Protein AF-A0A496P8W7-F1 (afdb_monomer)

Sequence (108 aa):
MEIITNNLELIWFILVGVLFTGFFILEGLDYGVGMWLPFLGKTDRERRQLINTIGPVWDGNQVWMLTAGGAMFASFPQVYATLFSGFYLALFLMLAALIARGVSFDFR

Solvent-accessible surface area (backbone atoms only — not comparable to full-atom values): 5918 Å² total; per-residue (Å²): 109,69,73,54,75,74,28,65,68,60,46,48,53,50,50,40,52,49,30,46,51,51,21,55,59,50,39,43,49,48,51,47,53,62,70,42,35,82,76,71,25,83,45,74,68,47,36,49,55,58,50,58,74,36,66,89,47,49,73,66,30,51,49,31,51,56,47,28,52,51,48,32,46,74,76,38,47,66,63,39,50,50,50,56,63,74,40,37,69,62,54,49,54,49,50,53,51,50,52,52,49,54,51,53,66,78,77,108

Radius of gyration: 17.33 Å; Cα contacts (8 Å, |Δi|>4): 52; chains: 1; bounding box: 33×28×52 Å

Foldseek 3Di:
DVVCVVDVLNVLVVVLVVLVVLLCVLLVLVVVLVVCLVVQVPDPVRSVVSNVVCLVCNVVSVVSVVVSLVSCCVNPVVVSVCCCVVCVVVVVVVVVVVVVVVCVSVVD

Structure (mmCIF, N/CA/C/O backbone):
data_AF-A0A496P8W7-F1
#
_entry.id   AF-A0A496P8W7-F1
#
loop_
_atom_site.group_PDB
_atom_site.id
_atom_site.type_symbol
_atom_site.label_atom_id
_atom_site.label_alt_id
_atom_site.label_comp_id
_atom_site.label_asym_id
_atom_site.label_entity_id
_atom_site.label_seq_id
_atom_site.pdbx_PDB_ins_code
_atom_site.Cartn_x
_atom_site.Cartn_y
_atom_site.Cartn_z
_atom_site.occupancy
_atom_site.B_iso_or_equiv
_atom_site.auth_seq_id
_atom_site.auth_comp_id
_atom_site.auth_asym_id
_atom_site.auth_atom_id
_atom_site.pdbx_PDB_model_num
ATOM 1 N N . MET A 1 1 ? -1.623 -12.099 -29.499 1.00 62.62 1 MET A N 1
ATOM 2 C CA . MET A 1 1 ? -0.767 -12.790 -28.511 1.00 62.62 1 MET A CA 1
ATOM 3 C C . MET A 1 1 ? 0.706 -12.501 -28.774 1.00 62.62 1 MET A C 1
ATOM 5 O O . MET A 1 1 ? 1.345 -11.962 -27.887 1.00 62.62 1 MET A O 1
ATOM 9 N N . GLU A 1 2 ? 1.206 -12.737 -29.995 1.00 68.88 2 GLU A N 1
ATOM 10 C CA . GLU A 1 2 ? 2.613 -12.501 -30.386 1.00 68.88 2 GLU A CA 1
ATOM 11 C C . GLU A 1 2 ? 3.140 -11.083 -30.118 1.00 68.88 2 GLU A C 1
ATOM 13 O O . GLU A 1 2 ? 4.255 -10.922 -29.637 1.00 68.88 2 GLU A O 1
ATOM 18 N N . ILE A 1 3 ? 2.328 -10.049 -30.367 1.00 71.75 3 ILE A N 1
ATOM 19 C CA . ILE A 1 3 ? 2.711 -8.648 -30.104 1.00 71.75 3 ILE A CA 1
ATOM 20 C C . ILE A 1 3 ? 2.954 -8.401 -28.607 1.00 71.75 3 ILE A C 1
ATOM 22 O O . ILE A 1 3 ? 3.837 -7.631 -28.249 1.00 71.75 3 ILE A O 1
ATOM 26 N N . ILE A 1 4 ? 2.188 -9.064 -27.733 1.00 72.81 4 ILE A N 1
ATOM 27 C CA . ILE A 1 4 ? 2.339 -8.934 -26.278 1.00 72.81 4 ILE A CA 1
ATOM 28 C C . ILE A 1 4 ? 3.561 -9.726 -25.820 1.00 72.81 4 ILE A C 1
ATOM 30 O O . ILE A 1 4 ? 4.400 -9.183 -25.117 1.00 72.81 4 ILE A O 1
ATOM 34 N N . THR A 1 5 ? 3.703 -10.982 -26.249 1.00 73.94 5 THR A N 1
ATOM 35 C CA . THR A 1 5 ? 4.810 -11.847 -25.811 1.00 73.94 5 THR A CA 1
ATOM 36 C C . THR A 1 5 ? 6.179 -11.357 -26.281 1.00 73.94 5 THR A C 1
ATOM 38 O O . THR A 1 5 ? 7.162 -11.559 -25.577 1.00 73.94 5 THR A O 1
ATOM 41 N N . ASN A 1 6 ? 6.247 -10.684 -27.433 1.00 81.19 6 ASN A N 1
ATOM 42 C CA . ASN A 1 6 ? 7.495 -10.146 -27.978 1.00 81.19 6 ASN A CA 1
ATOM 43 C C . ASN A 1 6 ? 7.811 -8.719 -27.493 1.00 81.19 6 ASN A C 1
ATOM 45 O O . ASN A 1 6 ? 8.875 -8.196 -27.818 1.00 81.19 6 ASN A O 1
ATOM 49 N N . ASN A 1 7 ? 6.922 -8.084 -26.718 1.00 90.44 7 ASN A N 1
ATOM 50 C CA . ASN A 1 7 ? 7.126 -6.745 -26.169 1.00 90.44 7 ASN A CA 1
ATOM 51 C C . ASN A 1 7 ? 7.217 -6.796 -24.635 1.00 90.44 7 ASN A C 1
ATOM 53 O O . ASN A 1 7 ? 6.215 -6.735 -23.920 1.00 90.44 7 ASN A O 1
ATOM 57 N N . LEU A 1 8 ? 8.450 -6.894 -24.134 1.00 90.88 8 LEU A N 1
ATOM 58 C CA . LEU A 1 8 ? 8.734 -7.028 -22.705 1.00 90.88 8 LEU A CA 1
ATOM 59 C C . LEU A 1 8 ? 8.290 -5.803 -21.890 1.00 90.88 8 LEU A C 1
ATOM 61 O O . LEU A 1 8 ? 7.816 -5.960 -20.767 1.00 90.88 8 LEU A O 1
ATOM 65 N N . GLU A 1 9 ? 8.389 -4.598 -22.455 1.00 91.94 9 GLU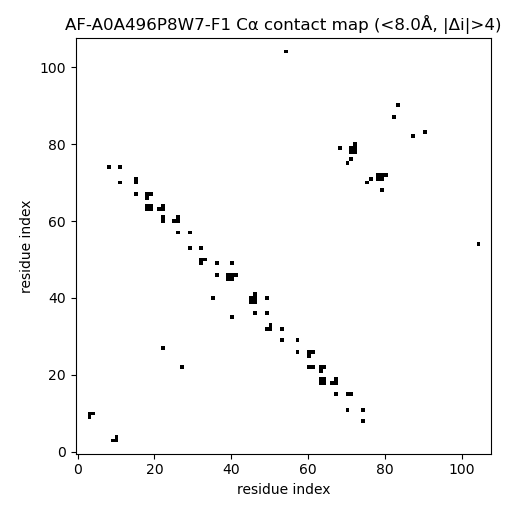 A N 1
ATOM 66 C CA . GLU A 1 9 ? 7.927 -3.369 -21.800 1.00 91.94 9 GLU A CA 1
ATOM 67 C C . GLU A 1 9 ? 6.412 -3.402 -21.579 1.00 91.94 9 GLU A C 1
ATOM 69 O O . GLU A 1 9 ? 5.935 -3.102 -20.484 1.00 91.94 9 GLU A O 1
ATOM 74 N N . LEU A 1 10 ? 5.652 -3.846 -22.586 1.00 93.75 10 LEU A N 1
ATOM 75 C CA . LEU A 1 10 ? 4.202 -3.992 -22.476 1.00 93.75 10 LEU A CA 1
ATOM 76 C C . LEU A 1 10 ? 3.814 -5.046 -21.429 1.00 93.75 10 LEU A C 1
ATOM 78 O O . LEU A 1 10 ? 2.878 -4.826 -20.661 1.00 93.75 10 LEU A O 1
ATOM 82 N N . ILE A 1 11 ? 4.537 -6.168 -21.363 1.00 95.44 11 ILE A N 1
ATOM 83 C CA . ILE A 1 11 ? 4.313 -7.195 -20.336 1.00 95.44 11 ILE A CA 1
ATOM 84 C C . ILE A 1 11 ? 4.517 -6.604 -18.941 1.00 95.44 11 ILE A C 1
ATOM 86 O O . ILE A 1 11 ? 3.638 -6.733 -18.091 1.00 95.44 11 ILE A O 1
ATOM 90 N N . TRP A 1 12 ? 5.643 -5.927 -18.700 1.00 96.00 12 TRP A N 1
ATOM 91 C CA . TRP A 1 12 ? 5.920 -5.312 -17.402 1.00 96.00 12 TRP A CA 1
ATOM 92 C C . TRP A 1 12 ? 4.914 -4.229 -17.037 1.00 96.00 12 TRP A C 1
ATOM 94 O O . TRP A 1 12 ? 4.497 -4.156 -15.884 1.00 96.00 12 TRP A O 1
ATOM 104 N N . PHE A 1 13 ? 4.477 -3.428 -18.007 1.00 96.00 13 PHE A N 1
ATOM 105 C CA . PHE A 1 13 ? 3.428 -2.439 -17.791 1.00 96.00 13 PHE A CA 1
ATOM 106 C C . PHE A 1 13 ? 2.125 -3.097 -17.310 1.00 96.00 13 PHE A C 1
ATOM 108 O O . PHE A 1 13 ? 1.545 -2.665 -16.313 1.00 96.00 13 PHE A O 1
ATOM 115 N N . ILE A 1 14 ? 1.702 -4.189 -17.959 1.00 96.81 14 ILE A N 1
ATOM 116 C CA . ILE A 1 14 ? 0.523 -4.963 -17.547 1.00 96.81 14 ILE A CA 1
ATOM 117 C C . ILE A 1 14 ? 0.726 -5.561 -16.150 1.00 96.81 14 ILE A C 1
ATOM 119 O O . ILE A 1 14 ? -0.168 -5.454 -15.314 1.00 96.81 14 ILE A O 1
ATOM 123 N N . LEU A 1 15 ? 1.890 -6.155 -15.868 1.00 97.38 15 LEU A N 1
ATOM 124 C CA . LEU A 1 15 ? 2.193 -6.753 -14.563 1.00 97.38 15 LEU A CA 1
ATOM 125 C C . LEU A 1 15 ? 2.150 -5.720 -13.433 1.00 97.38 15 LEU A C 1
ATOM 127 O O . LEU A 1 15 ? 1.520 -5.967 -12.409 1.00 97.38 15 LEU A O 1
ATOM 131 N N . VAL A 1 16 ? 2.757 -4.547 -13.626 1.00 97.94 16 VAL A N 1
ATOM 132 C CA . VAL A 1 16 ? 2.684 -3.437 -12.664 1.00 97.94 16 VAL A CA 1
ATOM 133 C C . VAL A 1 16 ? 1.230 -2.996 -12.462 1.00 97.94 16 VAL A C 1
ATOM 135 O O . VAL A 1 16 ? 0.801 -2.810 -11.324 1.00 97.94 16 VAL A O 1
ATOM 138 N N . GLY A 1 17 ? 0.444 -2.900 -13.538 1.00 97.94 17 GLY A N 1
ATOM 139 C CA . GLY A 1 17 ? -0.990 -2.605 -13.465 1.00 97.94 17 GLY A CA 1
ATOM 140 C C . GLY A 1 17 ? -1.781 -3.634 -12.651 1.00 97.94 17 GLY A C 1
ATOM 141 O O . GLY A 1 17 ? -2.612 -3.262 -11.822 1.00 97.94 17 GLY A O 1
ATOM 142 N N . VAL A 1 18 ? -1.494 -4.925 -12.829 1.00 98.38 18 VAL A N 1
ATOM 143 C CA . VAL A 1 18 ? -2.093 -6.015 -12.041 1.00 98.38 18 VAL A CA 1
ATOM 144 C C . VAL A 1 18 ? -1.691 -5.919 -10.570 1.00 98.38 18 VAL A C 1
ATOM 146 O O . VAL A 1 18 ? -2.558 -6.041 -9.707 1.00 98.38 18 VAL A O 1
ATOM 149 N N . LEU A 1 19 ? -0.417 -5.649 -10.271 1.00 98.38 19 LEU A N 1
ATOM 150 C CA . LEU A 1 19 ? 0.065 -5.490 -8.896 1.00 98.38 19 LEU A CA 1
ATOM 151 C C . LEU A 1 19 ? -0.642 -4.330 -8.184 1.00 98.38 19 LEU A C 1
ATOM 153 O O . LEU A 1 19 ? -1.129 -4.502 -7.069 1.00 98.38 19 LEU A O 1
ATOM 157 N N . PHE A 1 20 ? -0.776 -3.174 -8.841 1.00 97.81 20 PHE A N 1
ATOM 158 C CA . PHE A 1 20 ? -1.519 -2.050 -8.270 1.00 97.81 20 PHE A CA 1
ATOM 159 C C . PHE A 1 20 ? -3.016 -2.321 -8.151 1.00 97.81 20 PHE A C 1
ATOM 161 O O . PHE A 1 20 ? -3.622 -1.930 -7.161 1.00 97.81 20 PHE A O 1
ATOM 168 N N . THR A 1 21 ? -3.619 -3.014 -9.117 1.00 98.31 21 THR A N 1
ATOM 169 C CA . THR A 1 21 ? -5.038 -3.392 -9.042 1.00 98.31 21 THR A CA 1
ATOM 170 C C . THR A 1 21 ? -5.290 -4.319 -7.854 1.00 98.31 21 THR A C 1
ATOM 172 O O . THR A 1 21 ? -6.215 -4.084 -7.080 1.00 98.31 21 THR A O 1
ATOM 175 N N . GLY A 1 22 ? -4.438 -5.331 -7.666 1.00 97.75 22 GLY A N 1
ATOM 176 C CA . GLY A 1 22 ? -4.497 -6.217 -6.506 1.00 97.75 22 GLY A CA 1
ATOM 177 C C . GLY A 1 22 ? -4.310 -5.454 -5.197 1.00 97.75 22 GLY A C 1
ATOM 178 O O . GLY A 1 22 ? -5.128 -5.606 -4.295 1.00 97.75 22 GLY A O 1
ATOM 179 N N . PHE A 1 23 ? -3.320 -4.556 -5.129 1.00 97.06 23 PHE A N 1
ATOM 180 C CA . PHE A 1 23 ? -3.144 -3.650 -3.993 1.00 97.06 23 PHE A CA 1
ATOM 181 C C . PHE A 1 23 ? -4.422 -2.851 -3.701 1.00 97.06 23 PHE A C 1
ATOM 183 O O . PHE A 1 23 ? -4.939 -2.928 -2.594 1.00 97.06 23 PHE A O 1
ATOM 190 N N . PHE A 1 24 ? -4.984 -2.132 -4.676 1.00 96.81 24 PHE A N 1
ATOM 191 C CA . PHE A 1 24 ? -6.159 -1.288 -4.441 1.00 96.81 24 PHE A CA 1
ATOM 192 C C . PHE A 1 24 ? -7.394 -2.075 -3.998 1.00 96.81 24 PHE A C 1
ATOM 194 O O . PHE A 1 24 ? -8.192 -1.549 -3.228 1.00 96.81 24 PHE A O 1
ATOM 201 N N . ILE A 1 25 ? -7.556 -3.318 -4.453 1.00 97.19 25 ILE A N 1
ATOM 202 C CA . ILE A 1 25 ? -8.655 -4.183 -4.014 1.00 97.19 25 ILE A CA 1
ATOM 203 C C . ILE A 1 25 ? -8.424 -4.660 -2.576 1.00 97.19 25 ILE A C 1
ATOM 205 O O . ILE A 1 25 ? -9.313 -4.528 -1.736 1.00 97.19 25 ILE A O 1
ATOM 209 N N . LEU A 1 26 ? -7.244 -5.216 -2.297 1.00 96.25 26 LEU A N 1
ATOM 210 C CA . LEU A 1 26 ? -6.938 -5.871 -1.026 1.00 96.25 26 LEU A CA 1
ATOM 211 C C . LEU A 1 26 ? -6.736 -4.853 0.099 1.00 96.25 26 LEU A C 1
ATOM 213 O O . LEU A 1 26 ? -7.470 -4.853 1.082 1.00 96.25 26 LEU A O 1
ATOM 217 N N . GLU A 1 27 ? -5.809 -3.915 -0.082 1.00 96.06 27 GLU A N 1
ATOM 218 C CA . GLU A 1 27 ? -5.549 -2.853 0.894 1.00 96.06 27 GLU A CA 1
ATOM 219 C C . GLU A 1 27 ? -6.690 -1.839 0.967 1.00 96.06 27 GLU A C 1
ATOM 221 O O . GLU A 1 27 ? -6.938 -1.253 2.021 1.00 96.06 27 GLU A O 1
ATOM 226 N N . GLY A 1 28 ? -7.439 -1.651 -0.124 1.00 95.19 28 GLY A N 1
ATOM 227 C CA . GLY A 1 28 ? -8.647 -0.827 -0.105 1.00 95.19 28 GLY A CA 1
ATOM 228 C C . GLY A 1 28 ? -9.683 -1.329 0.902 1.00 95.19 28 GLY A C 1
ATOM 229 O O . GLY A 1 28 ? -10.343 -0.516 1.553 1.00 95.19 28 GLY A O 1
ATOM 230 N N . LEU A 1 29 ? -9.790 -2.648 1.091 1.00 94.50 29 LEU A N 1
ATOM 231 C CA . LEU A 1 29 ? -10.646 -3.240 2.118 1.00 94.50 29 LEU A CA 1
ATOM 232 C C . LEU A 1 29 ? -10.119 -2.940 3.529 1.00 94.50 29 LEU A C 1
ATOM 234 O O . LEU A 1 29 ? -10.899 -2.519 4.386 1.00 94.50 29 LEU A O 1
ATOM 238 N N . ASP A 1 30 ? -8.812 -3.069 3.759 1.00 95.62 30 ASP A N 1
ATOM 239 C CA . ASP A 1 30 ? -8.191 -2.805 5.063 1.00 95.62 30 ASP A CA 1
ATO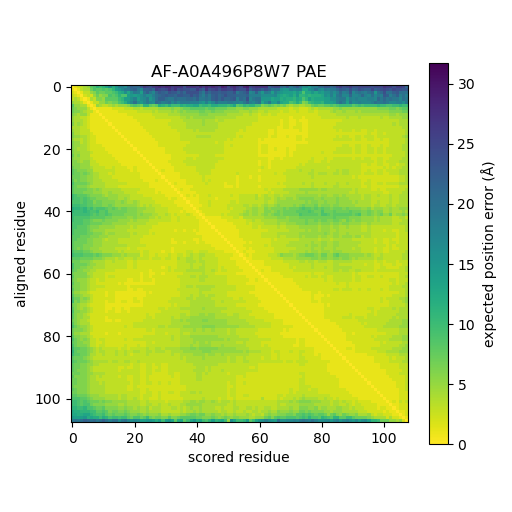M 240 C C . ASP A 1 30 ? -8.340 -1.339 5.481 1.00 95.62 30 ASP A C 1
ATOM 242 O O . ASP A 1 30 ? -8.769 -1.031 6.601 1.00 95.62 30 ASP A O 1
ATOM 246 N N . TYR A 1 31 ? -8.046 -0.414 4.561 1.00 94.75 31 TYR A N 1
ATOM 247 C CA . TYR A 1 31 ? -8.286 1.010 4.776 1.00 94.75 31 TYR A CA 1
ATOM 248 C C . TYR A 1 31 ? -9.768 1.306 4.960 1.00 94.75 31 TYR A C 1
ATOM 250 O O . TYR A 1 31 ? -10.112 2.086 5.843 1.00 94.75 31 TYR A O 1
ATOM 258 N N . GLY A 1 32 ? -10.644 0.667 4.183 1.00 95.38 32 GLY A N 1
ATOM 259 C CA . GLY A 1 32 ? -12.089 0.813 4.311 1.00 95.38 32 GLY A CA 1
ATOM 260 C C . GLY A 1 32 ? -12.572 0.467 5.719 1.00 95.38 32 GLY A C 1
ATOM 261 O O . GLY A 1 32 ? -13.218 1.289 6.368 1.00 95.38 32 GLY A O 1
ATOM 262 N N . VAL A 1 33 ? -12.201 -0.706 6.237 1.00 95.06 33 VAL A N 1
ATOM 263 C CA . VAL A 1 33 ? -12.536 -1.120 7.609 1.00 95.06 33 VAL A CA 1
ATOM 264 C C . VAL A 1 33 ? -11.984 -0.124 8.634 1.00 95.06 33 VAL A C 1
ATOM 266 O O . VAL A 1 33 ? -12.709 0.282 9.544 1.00 95.06 33 VAL A O 1
ATOM 269 N N . GLY A 1 34 ? -10.737 0.327 8.467 1.00 92.75 34 GLY A N 1
ATOM 270 C CA . GLY A 1 34 ? -10.121 1.332 9.337 1.00 92.75 34 GLY A CA 1
ATOM 271 C C . GLY A 1 34 ? -10.845 2.686 9.329 1.00 92.75 34 GLY A C 1
ATOM 272 O O . GLY A 1 34 ? -11.090 3.255 10.393 1.00 92.75 34 GLY A O 1
ATOM 273 N N . MET A 1 35 ? -11.232 3.184 8.152 1.00 94.50 35 MET A N 1
ATOM 274 C CA . MET A 1 35 ? -11.943 4.457 7.971 1.00 94.50 35 MET A CA 1
ATOM 275 C C . MET A 1 35 ? -13.358 4.416 8.552 1.00 94.50 35 MET A C 1
ATOM 277 O O . MET A 1 35 ? -13.809 5.394 9.147 1.00 94.50 35 MET A O 1
ATOM 281 N N . TRP A 1 36 ? -14.054 3.285 8.414 1.00 95.31 36 TRP A N 1
ATOM 282 C CA . TRP A 1 36 ? -15.415 3.116 8.927 1.00 95.31 36 TRP A CA 1
ATOM 283 C C . TRP A 1 36 ? -15.475 2.770 10.421 1.00 95.31 36 TRP A C 1
ATOM 285 O O . TRP A 1 36 ? -16.540 2.897 11.034 1.00 95.31 36 TRP A O 1
ATOM 295 N N . LEU A 1 37 ? -14.350 2.391 11.035 1.00 93.50 37 LEU A N 1
ATOM 296 C CA . LEU A 1 37 ? -14.263 1.977 12.438 1.00 93.50 37 LEU A CA 1
ATOM 297 C C . LEU A 1 37 ? -14.914 2.964 13.435 1.00 93.50 37 LEU A C 1
ATOM 299 O O . LEU A 1 37 ? -15.645 2.491 14.307 1.00 93.50 37 LEU A O 1
ATOM 303 N N . PRO A 1 38 ? -14.744 4.303 13.334 1.00 92.44 38 PRO A N 1
ATOM 304 C CA . PRO A 1 38 ? -15.387 5.249 14.256 1.00 92.44 38 PRO A CA 1
ATOM 305 C C . PRO A 1 38 ? -16.913 5.331 14.099 1.00 92.44 38 PRO A C 1
ATOM 307 O O . PRO A 1 38 ? -17.616 5.719 15.033 1.00 92.44 38 PRO A O 1
ATOM 310 N N . PHE A 1 39 ? -17.432 4.981 12.920 1.00 95.31 39 PHE A N 1
ATOM 311 C CA . PHE A 1 39 ? -18.852 5.089 12.588 1.00 95.31 39 PHE A CA 1
ATOM 312 C C . PHE A 1 39 ? -19.613 3.798 12.902 1.00 95.31 39 PHE A C 1
ATOM 314 O O . PHE A 1 39 ? -20.726 3.868 13.425 1.00 95.31 39 PHE A O 1
ATOM 321 N N . LEU A 1 40 ? -19.002 2.643 12.615 1.00 93.88 40 LEU A N 1
ATOM 322 C CA . LEU A 1 40 ? -19.598 1.315 12.795 1.00 93.88 40 LEU A CA 1
ATOM 323 C C . LEU A 1 40 ? -19.238 0.668 14.143 1.00 93.88 40 LEU A C 1
ATOM 325 O O . LEU A 1 40 ? -20.047 -0.062 14.704 1.00 93.88 40 LEU A O 1
ATOM 329 N N . GLY A 1 41 ? -18.051 0.938 14.691 1.00 92.56 41 GLY A N 1
ATOM 330 C CA . GLY A 1 41 ? -17.594 0.396 15.972 1.00 92.56 41 GLY A CA 1
ATOM 331 C C . GLY A 1 41 ? -17.996 1.285 17.149 1.00 92.56 41 GLY A C 1
ATOM 332 O O . GLY A 1 41 ? -17.159 2.023 17.680 1.00 92.56 41 GLY A O 1
ATOM 333 N N . LYS A 1 42 ? -19.271 1.237 17.555 1.00 94.50 42 LYS A N 1
ATOM 334 C CA . LYS A 1 42 ? -19.811 2.053 18.661 1.00 94.50 42 LYS A CA 1
ATOM 335 C C . LYS A 1 42 ? -19.349 1.550 20.031 1.00 94.50 42 LYS A C 1
ATOM 337 O O . LYS A 1 42 ? -19.207 2.347 20.954 1.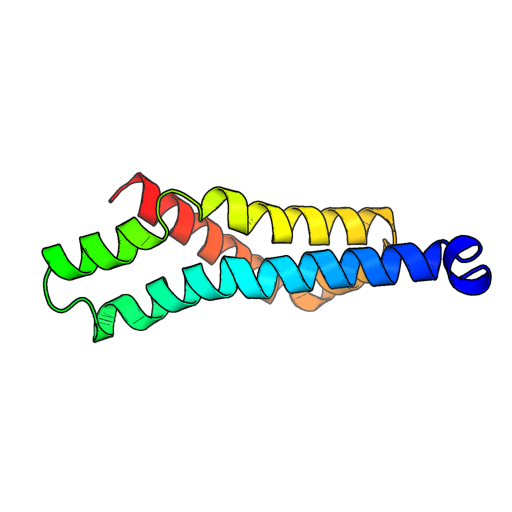00 94.50 42 LYS A O 1
ATOM 342 N N . THR A 1 43 ? -19.075 0.255 20.144 1.00 95.88 43 THR A N 1
ATOM 343 C CA . THR A 1 43 ? -18.563 -0.411 21.347 1.00 95.88 43 THR A CA 1
ATOM 344 C C . THR A 1 43 ? -17.193 -1.043 21.099 1.00 95.88 43 THR A C 1
ATOM 346 O O . THR A 1 43 ? -16.833 -1.360 19.964 1.00 95.88 43 THR A O 1
ATOM 349 N N . ASP A 1 44 ? -16.427 -1.298 22.163 1.00 93.00 44 ASP A N 1
ATOM 350 C CA . ASP A 1 44 ? -15.120 -1.965 22.045 1.00 93.00 44 ASP A CA 1
ATOM 351 C C . ASP A 1 44 ? -15.226 -3.371 21.447 1.00 93.00 44 ASP A C 1
ATOM 353 O O . ASP A 1 44 ? -14.346 -3.803 20.700 1.00 93.00 44 ASP A O 1
ATOM 357 N N . ARG A 1 45 ? -16.329 -4.077 21.724 1.00 95.31 45 ARG A N 1
ATOM 358 C CA . ARG A 1 45 ? -16.611 -5.384 21.127 1.00 95.31 45 ARG A CA 1
ATOM 359 C C . ARG A 1 45 ? -16.791 -5.274 19.614 1.00 95.31 45 ARG A C 1
ATOM 361 O O . ARG A 1 45 ? -16.162 -6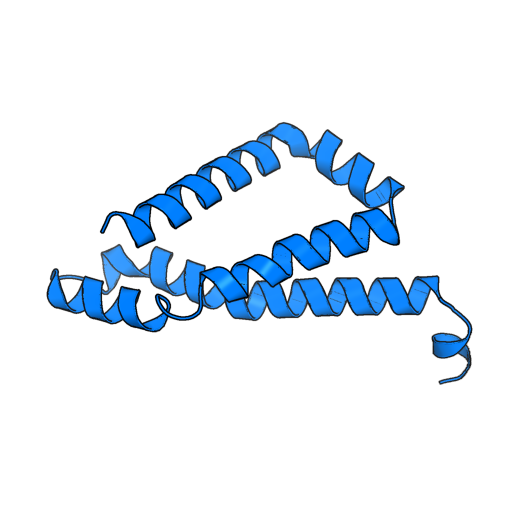.037 18.888 1.00 95.31 45 ARG A O 1
ATOM 368 N N . GLU A 1 46 ? -17.601 -4.332 19.139 1.00 95.75 46 GLU A N 1
ATOM 369 C CA . GLU A 1 46 ? -17.823 -4.123 17.699 1.00 95.75 46 GLU A CA 1
ATOM 370 C C . GLU A 1 46 ? -16.541 -3.672 16.995 1.00 95.75 46 GLU A C 1
ATOM 372 O O . GLU A 1 46 ? -16.216 -4.174 15.922 1.00 95.75 46 GLU A O 1
ATOM 377 N N . ARG A 1 47 ? -15.759 -2.782 17.622 1.00 94.19 47 ARG A N 1
ATOM 378 C CA . ARG A 1 47 ? -14.451 -2.360 17.097 1.00 94.19 47 ARG A CA 1
ATOM 379 C C . ARG A 1 47 ? -13.513 -3.546 16.920 1.00 94.19 47 ARG A C 1
ATOM 381 O O . ARG A 1 47 ? -12.924 -3.693 15.853 1.00 94.19 47 ARG A O 1
ATOM 388 N N . ARG A 1 48 ? -13.402 -4.409 17.935 1.00 93.19 48 ARG A N 1
ATOM 389 C CA . ARG A 1 48 ? -12.596 -5.637 17.859 1.00 93.19 48 ARG A CA 1
ATOM 390 C C . ARG A 1 48 ? -13.102 -6.575 16.769 1.00 93.19 48 ARG A C 1
ATOM 392 O O . ARG A 1 48 ? -12.289 -7.113 16.032 1.00 93.19 48 ARG A O 1
ATOM 399 N N . GLN A 1 49 ? -14.416 -6.745 16.626 1.00 94.88 49 GLN A N 1
ATOM 400 C CA . GLN A 1 49 ? -14.986 -7.574 15.560 1.00 94.88 49 GLN A CA 1
ATOM 401 C C . GLN A 1 49 ? -14.615 -7.050 14.171 1.00 94.88 49 GLN A C 1
ATOM 403 O O . GLN A 1 49 ? -14.163 -7.839 13.350 1.00 94.88 49 GLN A O 1
ATOM 408 N N . LEU A 1 50 ? -14.736 -5.739 13.933 1.00 94.81 50 LEU A N 1
ATOM 409 C CA . LEU A 1 50 ? -14.340 -5.107 12.671 1.00 94.81 50 LEU A CA 1
ATOM 410 C C . LEU A 1 50 ? -12.841 -5.279 12.404 1.00 94.81 50 LEU A C 1
ATOM 412 O O . LEU A 1 50 ? -12.462 -5.756 11.341 1.00 94.81 50 LEU A O 1
ATOM 416 N N . ILE A 1 51 ? -11.986 -4.969 13.379 1.00 93.62 51 ILE A N 1
ATOM 417 C CA . ILE A 1 51 ? -10.527 -5.118 13.256 1.00 93.62 51 ILE A CA 1
ATOM 418 C C . ILE A 1 51 ? -10.129 -6.574 12.971 1.00 93.62 51 ILE A C 1
ATOM 420 O O . 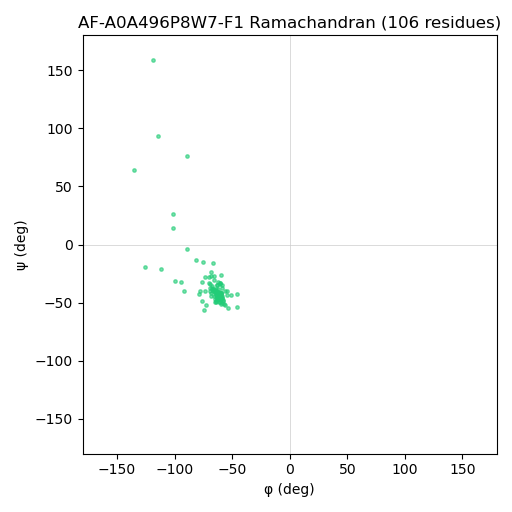ILE A 1 51 ? -9.293 -6.829 12.108 1.00 93.62 51 ILE A O 1
ATOM 424 N N . ASN A 1 52 ? -10.763 -7.541 13.635 1.00 93.69 52 ASN A N 1
ATOM 425 C CA . ASN A 1 52 ? -10.466 -8.962 13.452 1.00 93.69 52 ASN A CA 1
ATOM 426 C C . ASN A 1 52 ? -10.842 -9.492 12.059 1.00 93.69 52 ASN A C 1
ATOM 428 O O . ASN A 1 52 ? -10.365 -10.561 11.689 1.00 93.69 52 ASN A O 1
ATOM 432 N N . THR A 1 53 ? -11.658 -8.772 11.278 1.00 94.38 53 THR A N 1
ATOM 433 C CA . THR A 1 53 ? -11.932 -9.155 9.880 1.00 94.38 53 THR A CA 1
ATOM 434 C C . THR A 1 53 ? -10.713 -8.994 8.972 1.00 94.38 53 THR A C 1
ATOM 436 O O . THR A 1 53 ? -10.588 -9.736 8.003 1.00 94.38 53 THR A O 1
ATOM 439 N N . ILE A 1 54 ? -9.805 -8.074 9.311 1.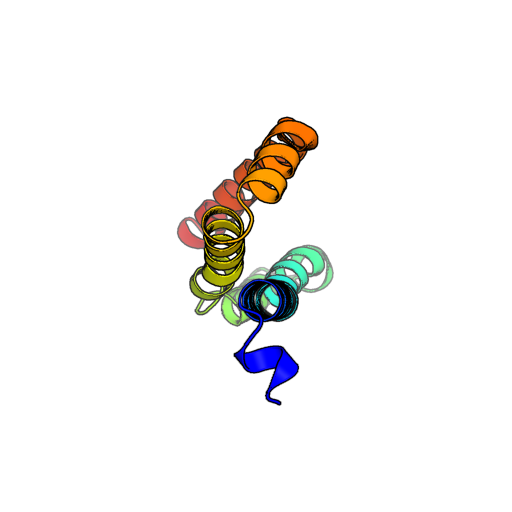00 94.81 54 ILE A N 1
ATOM 440 C CA . ILE A 1 54 ? -8.606 -7.751 8.520 1.00 94.81 54 ILE A CA 1
ATOM 441 C C . ILE A 1 54 ? -7.302 -8.163 9.212 1.00 94.81 54 ILE A C 1
ATOM 443 O O . ILE A 1 54 ? -6.288 -8.368 8.552 1.00 94.81 54 ILE A O 1
ATOM 447 N N . GLY A 1 55 ? -7.329 -8.345 10.538 1.00 92.12 55 GLY A N 1
ATOM 448 C CA . GLY A 1 55 ? -6.176 -8.730 11.361 1.00 92.12 55 GLY A CA 1
ATOM 449 C C . GLY A 1 55 ? -5.321 -9.884 10.806 1.00 92.12 55 GLY A C 1
ATOM 450 O O . GLY A 1 55 ? -4.100 -9.766 10.823 1.00 92.12 55 GLY A O 1
ATOM 451 N N . PRO A 1 56 ? -5.906 -1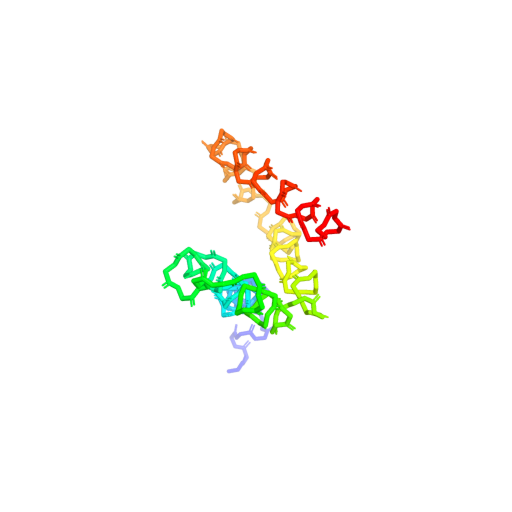0.973 10.273 1.00 93.38 56 PRO A N 1
ATOM 452 C CA . PRO A 1 56 ? -5.122 -12.090 9.740 1.00 93.38 56 PRO A CA 1
ATOM 453 C C . PRO A 1 56 ? -4.454 -11.846 8.378 1.00 93.38 56 PRO A C 1
ATOM 455 O O . PRO A 1 56 ? -3.619 -12.655 7.982 1.00 93.38 56 PRO A O 1
ATOM 458 N N . 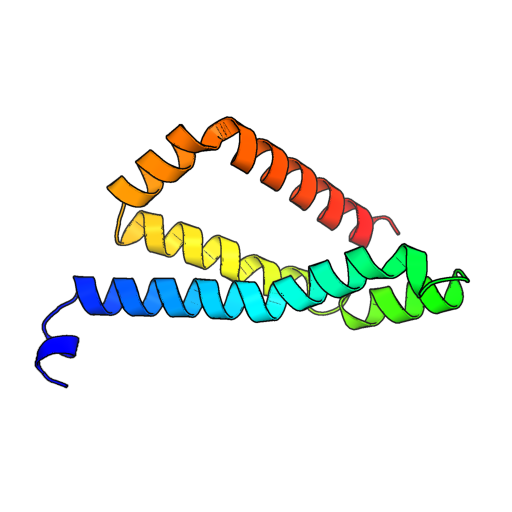VAL A 1 57 ? -4.852 -10.809 7.628 1.00 93.88 57 VAL A N 1
ATOM 459 C CA . VAL A 1 57 ? -4.478 -10.650 6.206 1.00 93.88 57 VAL A CA 1
ATOM 460 C C . VAL A 1 57 ? -3.826 -9.312 5.862 1.00 93.88 57 VAL A C 1
ATOM 462 O O . VAL A 1 57 ? -3.145 -9.241 4.841 1.00 93.88 57 VAL A O 1
ATOM 465 N N . TRP A 1 58 ? -3.983 -8.278 6.697 1.00 94.06 58 TRP A N 1
ATOM 466 C CA . TRP A 1 58 ? -3.532 -6.916 6.375 1.00 94.06 58 TRP A CA 1
ATOM 467 C C . TRP A 1 58 ? -2.040 -6.838 6.030 1.00 94.06 58 TRP A C 1
ATOM 469 O O . TRP A 1 58 ? -1.656 -6.148 5.093 1.00 94.06 58 TRP A O 1
ATOM 479 N N . ASP A 1 59 ? -1.186 -7.569 6.749 1.00 92.50 59 ASP A N 1
ATOM 480 C CA . ASP A 1 59 ? 0.259 -7.529 6.507 1.00 92.50 59 ASP A CA 1
ATOM 481 C C . ASP A 1 59 ? 0.605 -8.113 5.125 1.00 92.50 59 ASP A C 1
ATOM 483 O O . ASP A 1 59 ? 1.389 -7.551 4.364 1.00 92.50 59 ASP A O 1
ATOM 487 N N . GLY A 1 60 ? -0.089 -9.184 4.722 1.00 94.44 60 GLY A N 1
ATOM 488 C CA . GLY A 1 60 ? 0.037 -9.757 3.381 1.00 94.44 60 GLY A CA 1
ATOM 489 C C . GLY A 1 60 ? -0.503 -8.840 2.280 1.00 94.44 60 GLY A C 1
ATOM 490 O O . GLY A 1 60 ? 0.076 -8.769 1.194 1.00 94.44 60 GLY A O 1
ATOM 491 N N . ASN A 1 61 ? -1.580 -8.103 2.554 1.00 96.50 61 ASN A N 1
ATOM 492 C CA . ASN A 1 61 ? -2.150 -7.146 1.608 1.00 96.50 61 ASN A CA 1
ATOM 493 C C . ASN A 1 61 ? -1.163 -5.997 1.316 1.00 96.50 61 ASN A C 1
ATOM 495 O O . ASN A 1 61 ? -0.994 -5.624 0.150 1.00 96.50 61 ASN A O 1
ATOM 499 N N . GLN A 1 62 ? -0.410 -5.522 2.318 1.00 94.12 62 GLN A N 1
ATOM 500 C CA . GLN A 1 62 ? 0.613 -4.480 2.137 1.00 94.12 62 GLN A CA 1
ATOM 501 C C . GLN A 1 62 ? 1.724 -4.880 1.165 1.00 94.12 62 GLN A C 1
ATOM 503 O O . GLN A 1 62 ? 2.237 -4.034 0.422 1.00 94.12 62 GLN A O 1
ATOM 508 N N . VAL A 1 63 ? 2.095 -6.163 1.133 1.00 96.25 63 VAL A N 1
ATOM 509 C CA . VAL A 1 63 ? 3.181 -6.672 0.279 1.00 96.25 63 VAL A CA 1
ATOM 510 C C . VAL A 1 63 ? 2.907 -6.413 -1.204 1.00 96.25 63 VAL A C 1
ATOM 512 O O . VAL A 1 63 ? 3.851 -6.239 -1.980 1.00 96.25 63 VAL A O 1
ATOM 515 N N . TRP A 1 64 ? 1.640 -6.305 -1.615 1.00 97.38 64 TRP A N 1
ATOM 516 C CA . TRP A 1 64 ? 1.281 -5.936 -2.985 1.00 97.38 64 TRP A CA 1
ATOM 517 C C . TRP A 1 64 ? 1.804 -4.551 -3.365 1.00 97.38 64 TRP A C 1
ATOM 519 O O . TRP A 1 64 ? 2.347 -4.387 -4.456 1.00 97.38 64 TRP A O 1
ATOM 529 N N . MET A 1 65 ? 1.722 -3.576 -2.453 1.00 95.69 65 MET A N 1
ATOM 530 C CA . MET A 1 65 ? 2.273 -2.235 -2.667 1.00 95.69 65 MET A CA 1
ATOM 531 C C . MET A 1 65 ? 3.794 -2.272 -2.794 1.00 95.69 65 MET A C 1
ATOM 533 O O . MET A 1 65 ? 4.356 -1.668 -3.709 1.00 95.69 65 MET A O 1
ATOM 537 N N . LEU A 1 66 ? 4.463 -2.988 -1.882 1.00 95.81 66 LEU A N 1
ATOM 538 C CA . LEU A 1 66 ? 5.923 -3.109 -1.885 1.00 95.81 66 LEU A CA 1
ATOM 539 C C . LEU A 1 66 ? 6.403 -3.763 -3.180 1.00 95.81 66 LEU A C 1
ATOM 541 O O . LEU A 1 66 ? 7.352 -3.290 -3.803 1.00 95.81 66 LEU A O 1
ATOM 545 N N . THR A 1 67 ? 5.713 -4.816 -3.611 1.00 97.88 67 THR A N 1
ATOM 546 C CA . THR A 1 67 ? 6.035 -5.549 -4.836 1.00 97.88 67 THR A CA 1
ATOM 547 C C . THR A 1 67 ? 5.752 -4.703 -6.074 1.00 97.88 67 THR A C 1
ATOM 549 O O . THR A 1 67 ? 6.576 -4.690 -6.982 1.00 97.88 67 THR A O 1
ATOM 552 N N . ALA A 1 68 ? 4.654 -3.938 -6.111 1.00 97.62 68 ALA A N 1
ATOM 553 C CA . ALA A 1 68 ? 4.380 -2.977 -7.183 1.00 97.62 68 ALA A CA 1
ATOM 554 C C . ALA A 1 68 ? 5.487 -1.912 -7.281 1.00 97.62 68 ALA A C 1
ATOM 556 O O . ALA A 1 68 ? 5.985 -1.630 -8.371 1.00 97.62 68 ALA A O 1
ATOM 557 N N . GLY A 1 69 ? 5.925 -1.371 -6.139 1.00 96.88 69 GLY A N 1
ATOM 558 C CA . GLY A 1 69 ? 7.051 -0.439 -6.053 1.00 96.88 69 GLY A CA 1
ATOM 559 C C . GLY A 1 69 ? 8.366 -1.044 -6.548 1.00 96.88 69 GLY A C 1
ATOM 560 O O . GLY A 1 69 ? 9.049 -0.441 -7.374 1.00 96.88 69 GLY A O 1
ATOM 561 N N . GLY A 1 70 ? 8.696 -2.256 -6.098 1.00 97.50 70 GLY A N 1
ATOM 562 C CA . GLY A 1 70 ? 9.892 -2.984 -6.524 1.00 97.50 70 GLY A CA 1
ATOM 563 C C . GLY A 1 70 ? 9.870 -3.363 -8.007 1.00 97.50 70 GLY A C 1
ATOM 564 O O . GLY A 1 70 ? 10.878 -3.212 -8.694 1.00 97.50 70 GLY A O 1
ATOM 565 N N . ALA A 1 71 ? 8.715 -3.782 -8.527 1.00 97.94 71 ALA A N 1
ATOM 566 C CA . ALA A 1 71 ? 8.526 -4.063 -9.945 1.00 97.94 71 ALA A CA 1
ATOM 567 C C . ALA A 1 71 ? 8.723 -2.796 -10.785 1.00 97.94 71 ALA A C 1
ATOM 569 O O . ALA A 1 71 ? 9.473 -2.837 -11.752 1.00 97.94 71 ALA A O 1
ATOM 570 N N . MET A 1 72 ? 8.151 -1.655 -10.377 1.00 97.62 72 MET A N 1
ATOM 571 C CA . MET A 1 72 ? 8.408 -0.369 -11.037 1.00 97.62 72 MET A CA 1
ATOM 572 C C . MET A 1 72 ? 9.886 0.018 -11.005 1.00 97.62 72 MET A C 1
ATOM 574 O O . MET A 1 72 ? 10.402 0.490 -12.012 1.00 97.62 72 MET A O 1
ATOM 578 N N . PHE A 1 73 ? 10.574 -0.181 -9.879 1.00 97.50 73 PHE A N 1
ATOM 579 C CA . PHE A 1 73 ? 12.010 0.077 -9.788 1.00 97.50 73 PHE A CA 1
ATOM 580 C C . PHE A 1 73 ? 12.809 -0.792 -10.771 1.00 97.50 73 PHE A C 1
ATOM 582 O O . PHE A 1 73 ? 13.706 -0.289 -11.445 1.00 97.50 73 PHE A O 1
ATOM 589 N N . ALA A 1 74 ? 12.456 -2.075 -10.889 1.00 96.75 74 ALA A N 1
ATOM 590 C CA . ALA A 1 74 ? 13.138 -3.026 -11.761 1.00 96.75 74 ALA A CA 1
ATOM 591 C C . ALA A 1 74 ? 12.836 -2.813 -13.254 1.00 96.75 74 ALA A C 1
ATOM 593 O O . ALA A 1 74 ? 13.739 -2.943 -14.079 1.00 96.75 74 ALA A O 1
ATOM 594 N N . SER A 1 75 ? 11.587 -2.502 -13.616 1.00 96.88 75 SER A N 1
ATOM 595 C CA . SER A 1 75 ? 11.150 -2.432 -15.015 1.00 96.88 75 SER A CA 1
ATOM 596 C C . SER A 1 75 ? 11.095 -1.011 -15.585 1.00 96.88 75 SER A C 1
ATOM 598 O O . SER A 1 75 ? 11.327 -0.829 -16.776 1.00 96.88 75 SER A O 1
ATOM 600 N N . PHE A 1 76 ? 10.811 0.003 -14.760 1.00 97.00 76 PHE A N 1
ATOM 601 C CA . PHE A 1 76 ? 10.666 1.410 -15.163 1.00 97.00 76 PHE A CA 1
ATOM 602 C C . PHE A 1 76 ? 11.404 2.360 -14.194 1.00 97.00 76 PHE A C 1
ATOM 604 O O . PHE A 1 76 ? 10.781 3.213 -13.549 1.00 97.00 76 PHE A O 1
ATOM 611 N N . PRO A 1 77 ? 12.743 2.272 -14.096 1.00 97.00 77 PRO A N 1
ATOM 612 C CA . PRO A 1 77 ? 13.520 2.964 -13.064 1.00 97.00 77 PRO A CA 1
ATOM 613 C C . PRO A 1 77 ? 13.385 4.491 -13.104 1.00 97.00 77 PRO A C 1
ATOM 615 O O . PRO A 1 77 ? 13.394 5.133 -12.056 1.00 97.00 77 PRO A O 1
ATOM 618 N N . GLN A 1 78 ? 13.215 5.090 -14.289 1.00 97.38 78 GLN A N 1
ATOM 619 C CA . GLN A 1 78 ? 13.002 6.538 -14.403 1.00 97.38 78 GLN A CA 1
ATOM 620 C C . GLN A 1 78 ? 11.644 6.971 -13.844 1.00 97.38 78 GLN A C 1
ATOM 622 O O . GLN A 1 78 ? 11.576 7.950 -13.107 1.00 97.38 78 GLN A O 1
ATOM 627 N N . VAL A 1 79 ? 10.577 6.210 -14.115 1.00 96.94 79 VAL A N 1
ATOM 628 C CA . VAL A 1 79 ? 9.249 6.476 -13.538 1.00 96.94 79 VAL A CA 1
ATOM 629 C C . VAL A 1 79 ? 9.318 6.385 -12.018 1.00 96.94 79 VAL A C 1
ATOM 631 O O . VAL A 1 79 ? 8.852 7.290 -11.330 1.00 96.94 79 VAL A O 1
ATOM 634 N N . TYR A 1 80 ? 9.959 5.334 -11.498 1.00 97.69 80 TYR A N 1
ATOM 635 C CA . TYR A 1 80 ? 10.178 5.164 -10.065 1.00 97.69 80 TYR A CA 1
ATOM 636 C C . TYR A 1 80 ? 10.929 6.362 -9.462 1.00 97.69 80 TYR A C 1
ATOM 638 O O . TYR A 1 80 ? 10.459 6.969 -8.500 1.00 97.69 80 TYR A O 1
ATOM 646 N N . ALA A 1 81 ? 12.064 6.751 -10.050 1.00 98.00 81 ALA A N 1
ATOM 647 C CA . ALA A 1 81 ? 12.887 7.843 -9.543 1.00 98.00 81 ALA A CA 1
ATOM 648 C C . ALA A 1 81 ? 12.140 9.184 -9.554 1.00 98.00 81 ALA A C 1
ATOM 650 O O . ALA A 1 81 ? 12.143 9.898 -8.548 1.00 98.00 81 ALA A O 1
ATOM 651 N N . THR A 1 82 ? 11.467 9.525 -10.656 1.00 98.25 82 THR A N 1
ATOM 652 C CA . THR A 1 82 ? 10.694 10.769 -10.768 1.00 98.25 82 THR A CA 1
ATOM 653 C C . THR A 1 82 ? 9.512 10.791 -9.801 1.00 98.25 82 THR A C 1
ATOM 655 O O . THR A 1 82 ? 9.280 11.812 -9.159 1.00 98.25 82 THR A O 1
ATOM 658 N N . LEU A 1 83 ? 8.794 9.676 -9.637 1.00 97.31 83 LEU A N 1
ATOM 659 C CA . LEU A 1 83 ? 7.661 9.587 -8.715 1.00 97.31 83 LEU A CA 1
ATOM 660 C C . LEU A 1 83 ? 8.106 9.749 -7.255 1.00 97.31 83 LEU A C 1
ATOM 662 O O . LEU A 1 83 ? 7.545 10.577 -6.538 1.00 97.31 83 LEU A O 1
ATOM 666 N N . PHE A 1 84 ? 9.136 9.016 -6.822 1.00 96.56 84 PHE A N 1
ATOM 667 C CA . PHE A 1 84 ? 9.597 9.053 -5.429 1.00 96.56 84 PHE A CA 1
ATOM 668 C C . PHE A 1 84 ? 10.283 10.367 -5.050 1.00 96.56 84 PHE A C 1
ATOM 670 O O . PHE A 1 84 ? 10.144 10.825 -3.916 1.00 96.56 84 PHE A O 1
ATOM 677 N N . SER A 1 85 ? 10.993 11.000 -5.987 1.00 97.06 85 SER A N 1
ATOM 678 C CA . SER A 1 85 ? 11.609 12.311 -5.746 1.00 97.06 85 SER A CA 1
ATOM 679 C C . SER A 1 85 ? 10.602 13.460 -5.843 1.00 97.06 85 SER A C 1
ATOM 681 O O . SER A 1 85 ? 10.597 14.338 -4.983 1.00 97.06 85 SER A O 1
ATOM 683 N N . GLY A 1 86 ? 9.710 13.444 -6.839 1.00 98.25 86 GLY A N 1
ATOM 684 C CA . GLY A 1 86 ? 8.712 14.494 -7.054 1.00 98.25 86 GLY A CA 1
ATOM 685 C C . GLY A 1 86 ? 7.628 14.531 -5.976 1.00 98.25 86 GLY A C 1
ATOM 686 O O . GLY A 1 86 ? 7.230 15.608 -5.537 1.00 98.25 86 GLY A O 1
ATOM 687 N N . PHE A 1 87 ? 7.192 13.364 -5.492 1.00 97.81 87 PHE A N 1
ATOM 688 C CA . PHE A 1 87 ? 6.195 13.239 -4.423 1.00 97.81 87 PHE A CA 1
ATOM 689 C C . PHE A 1 87 ? 6.811 12.920 -3.059 1.00 97.81 87 PHE A C 1
ATOM 691 O O . PHE A 1 87 ? 6.131 12.359 -2.199 1.00 97.81 87 PHE A O 1
ATOM 698 N N . TYR A 1 88 ? 8.075 13.297 -2.836 1.00 97.31 88 TYR A N 1
ATOM 699 C CA . TYR A 1 88 ? 8.830 12.947 -1.631 1.00 97.31 88 TYR A CA 1
ATOM 700 C C . TYR A 1 88 ? 8.036 13.158 -0.335 1.00 97.31 88 TYR A C 1
ATOM 702 O O . TYR A 1 88 ? 7.874 12.226 0.449 1.00 97.31 88 TYR A O 1
ATOM 710 N N . LEU A 1 89 ? 7.483 14.360 -0.124 1.00 98.19 89 LEU A N 1
ATOM 711 C CA . LEU A 1 89 ? 6.771 14.670 1.118 1.00 98.19 89 LEU A CA 1
ATOM 712 C C . LEU A 1 89 ? 5.475 13.857 1.265 1.00 98.19 89 LEU A C 1
ATOM 714 O O . LEU A 1 89 ? 5.175 13.380 2.356 1.00 98.19 89 LEU A O 1
ATOM 718 N N . ALA A 1 90 ? 4.723 13.665 0.179 1.00 97.94 90 ALA A N 1
ATOM 719 C CA . ALA A 1 90 ? 3.485 12.888 0.206 1.00 97.94 90 ALA A CA 1
ATOM 720 C C . ALA A 1 90 ? 3.757 11.408 0.522 1.00 97.94 90 ALA A C 1
ATOM 722 O O . ALA A 1 90 ? 3.091 10.825 1.377 1.00 97.94 90 ALA A O 1
ATOM 723 N N . LEU A 1 91 ? 4.775 10.818 -0.109 1.00 96.56 91 LEU A N 1
ATOM 724 C CA . LEU A 1 91 ? 5.181 9.431 0.126 1.00 96.56 91 LEU A CA 1
ATOM 725 C C . LEU A 1 91 ? 5.804 9.240 1.511 1.00 96.56 91 LEU A C 1
ATOM 727 O O . LEU A 1 91 ? 5.581 8.208 2.139 1.00 96.56 91 LEU A O 1
ATOM 731 N N . PHE A 1 92 ? 6.526 10.238 2.022 1.00 97.44 92 PHE A N 1
ATOM 732 C CA . PHE A 1 92 ? 7.036 10.227 3.390 1.00 97.44 92 PHE A CA 1
ATOM 733 C C . PHE A 1 92 ? 5.897 10.203 4.417 1.00 97.44 92 PHE A C 1
ATOM 735 O O . PHE A 1 92 ? 5.910 9.386 5.337 1.00 97.44 92 PHE A O 1
ATOM 742 N N . LEU A 1 93 ? 4.883 11.057 4.247 1.00 98.25 93 LEU A N 1
ATOM 743 C CA . LEU A 1 93 ? 3.708 11.065 5.122 1.00 98.25 93 LEU A CA 1
ATOM 744 C C . LEU A 1 93 ? 2.916 9.758 5.022 1.00 98.25 93 LEU A C 1
ATOM 746 O O . LEU A 1 93 ? 2.487 9.226 6.045 1.00 98.25 93 LEU A O 1
ATOM 750 N N . MET A 1 94 ? 2.768 9.216 3.811 1.00 95.88 94 MET A N 1
ATOM 751 C CA . MET A 1 94 ? 2.165 7.902 3.597 1.00 95.88 94 MET A CA 1
ATOM 752 C C . MET A 1 94 ? 2.935 6.816 4.359 1.00 95.88 94 MET A C 1
ATOM 754 O O . MET A 1 94 ? 2.327 6.058 5.107 1.00 95.88 94 MET A O 1
ATOM 758 N N . LEU A 1 95 ? 4.266 6.774 4.242 1.00 96.00 95 LEU A N 1
ATOM 759 C CA . LEU A 1 95 ? 5.108 5.822 4.967 1.00 96.00 95 LEU A CA 1
ATOM 760 C C . LEU A 1 95 ? 4.945 5.954 6.487 1.00 96.00 95 LEU A C 1
ATOM 762 O O . LEU A 1 95 ? 4.764 4.951 7.173 1.00 96.00 95 LEU A O 1
ATOM 766 N N . ALA A 1 96 ? 4.959 7.179 7.016 1.00 97.62 96 ALA A N 1
ATOM 767 C CA . ALA A 1 96 ? 4.751 7.419 8.442 1.00 97.62 96 ALA A CA 1
ATOM 768 C C . ALA A 1 96 ? 3.379 6.903 8.917 1.00 97.62 96 ALA A C 1
ATOM 770 O O . ALA A 1 96 ? 3.287 6.264 9.966 1.00 97.62 96 ALA A O 1
ATOM 771 N N . ALA A 1 97 ? 2.323 7.118 8.126 1.00 95.38 97 ALA A N 1
ATOM 772 C CA . ALA A 1 97 ? 0.987 6.604 8.417 1.00 95.38 97 ALA A CA 1
ATOM 773 C C . ALA A 1 97 ? 0.925 5.066 8.372 1.00 95.38 97 ALA A C 1
ATOM 775 O O . ALA A 1 97 ? 0.286 4.456 9.229 1.00 95.38 97 ALA A O 1
ATOM 776 N N . LEU A 1 98 ? 1.618 4.431 7.421 1.00 94.44 98 LEU A N 1
ATOM 777 C CA . LEU A 1 98 ? 1.708 2.970 7.324 1.00 94.44 98 LEU A CA 1
ATOM 778 C C . LEU A 1 98 ? 2.418 2.358 8.533 1.00 94.44 98 LEU A C 1
ATOM 780 O O . LEU A 1 98 ? 1.924 1.383 9.098 1.00 94.44 98 LEU A O 1
ATOM 784 N N . ILE A 1 99 ? 3.523 2.965 8.975 1.00 94.31 99 ILE A N 1
ATOM 785 C CA . ILE A 1 99 ? 4.234 2.550 10.191 1.00 94.31 99 ILE A CA 1
ATOM 786 C C . ILE A 1 99 ? 3.308 2.671 11.404 1.00 94.31 99 ILE A C 1
ATOM 788 O O . ILE A 1 99 ? 3.153 1.714 12.161 1.00 94.31 99 ILE A O 1
ATOM 792 N N . ALA A 1 100 ? 2.638 3.817 11.568 1.00 94.50 100 ALA A N 1
ATOM 793 C CA . ALA A 1 100 ? 1.695 4.023 12.664 1.00 94.50 100 ALA A CA 1
ATOM 794 C C . ALA A 1 100 ? 0.549 2.997 12.646 1.00 94.50 100 ALA A C 1
ATOM 796 O O . ALA A 1 100 ? 0.134 2.524 13.705 1.00 94.50 100 ALA A O 1
ATOM 797 N N . ARG A 1 101 ? 0.060 2.616 11.459 1.00 92.31 101 ARG A N 1
ATOM 798 C CA . ARG A 1 101 ? -0.959 1.573 11.296 1.00 92.31 101 ARG A CA 1
ATOM 799 C C . ARG A 1 101 ? -0.453 0.205 11.748 1.00 92.31 101 ARG A C 1
ATOM 801 O O . ARG A 1 101 ? -1.156 -0.440 12.519 1.00 92.31 101 ARG A O 1
ATOM 808 N N . GLY A 1 102 ? 0.733 -0.215 11.300 1.00 90.00 102 GLY A N 1
ATOM 809 C CA . GLY A 1 102 ? 1.315 -1.507 11.686 1.00 90.00 102 GLY A CA 1
ATOM 810 C C . GLY A 1 102 ? 1.497 -1.613 13.200 1.00 90.00 102 GLY A C 1
ATOM 811 O O . GLY A 1 102 ? 0.944 -2.504 13.836 1.00 90.00 102 GLY A O 1
ATOM 812 N N . VAL A 1 103 ? 2.125 -0.594 13.794 1.00 92.56 103 VAL A N 1
ATOM 813 C CA . VAL A 1 103 ? 2.271 -0.451 15.253 1.00 92.56 103 VAL A CA 1
ATOM 814 C C . VAL A 1 103 ? 0.905 -0.512 15.952 1.00 92.56 103 VAL A C 1
ATOM 816 O O . VAL A 1 103 ? 0.738 -1.201 16.953 1.00 92.56 103 VAL A O 1
ATOM 819 N N . SER A 1 104 ? -0.114 0.162 15.417 1.00 87.94 104 SER A N 1
ATOM 820 C CA . SER A 1 104 ? -1.451 0.154 16.021 1.00 87.94 104 SER A CA 1
ATOM 821 C C . SER A 1 104 ? -2.133 -1.215 15.996 1.00 87.94 104 SER A C 1
ATOM 823 O O . SER A 1 104 ? -2.988 -1.444 16.843 1.00 87.94 104 SER A O 1
ATOM 825 N N . PHE A 1 105 ? -1.832 -2.106 15.047 1.00 84.94 105 PHE A N 1
ATOM 826 C CA . PHE A 1 105 ? -2.381 -3.466 15.054 1.00 84.94 105 PHE A CA 1
ATOM 827 C C . PHE A 1 105 ? -1.663 -4.367 16.060 1.00 84.94 105 PHE A C 1
ATOM 829 O O . PHE A 1 105 ? -2.340 -5.115 16.761 1.00 84.94 105 PHE A O 1
ATOM 836 N N . ASP A 1 106 ? -0.339 -4.245 16.178 1.00 81.81 106 ASP A N 1
ATOM 837 C CA . ASP A 1 106 ? 0.470 -5.098 17.059 1.00 81.81 106 ASP A CA 1
ATOM 838 C C . ASP A 1 106 ? 0.350 -4.731 18.547 1.00 81.81 106 ASP A C 1
ATOM 840 O O . ASP A 1 106 ? 0.428 -5.605 19.409 1.00 81.81 106 ASP A O 1
ATOM 844 N N . PHE A 1 107 ? 0.153 -3.447 18.869 1.00 83.56 107 PHE A N 1
ATOM 845 C CA . PHE A 1 107 ? 0.081 -2.948 20.253 1.00 83.56 107 PHE A CA 1
ATOM 846 C C . PHE A 1 107 ? -1.352 -2.690 20.762 1.00 83.56 107 PHE A C 1
ATOM 848 O O . PHE A 1 107 ? -1.532 -2.005 21.772 1.00 83.56 107 PHE A O 1
ATOM 855 N N . ARG A 1 108 ? -2.372 -3.199 20.064 1.00 69.12 108 ARG A N 1
ATOM 856 C CA . ARG A 1 108 ? -3.792 -3.139 20.465 1.00 69.12 108 ARG A CA 1
ATOM 857 C C . ARG A 1 108 ? -4.188 -4.271 21.410 1.00 69.12 108 ARG A C 1
ATOM 859 O O . ARG A 1 108 ? -5.052 -4.011 22.282 1.00 69.12 108 ARG A O 1
#

Secondary structure (DSSP, 8-state):
-HHHHT-HHHHHHHHHHHHHHHHHHHHHHHHHHHHHHHHH--SHHHHHHHHHHHTTTHHHHHHHHHHHHHHHHHH-HHHHHHHHHHTHHHHHHHHHHHHHHHHHHHT-

Neare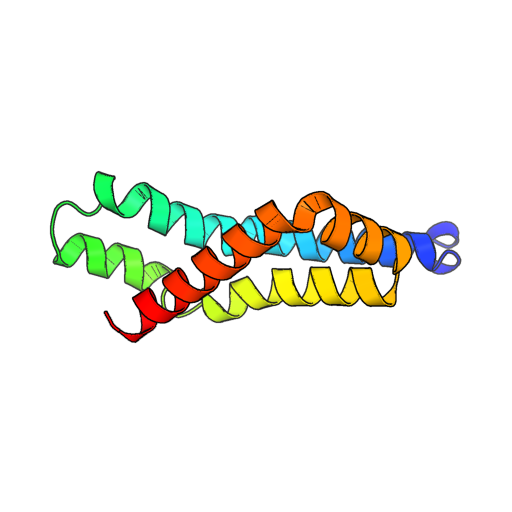st PDB structures (foldseek):
  6rko-assembly1_B  TM=9.860E-01  e=2.929E-06  Escherichia coli K-12

Mean predicted aligned error: 4.01 Å

pLDDT: mean 93.67, std 6.64, range [62.62, 98.38]